Protein AF-A0A853I9A4-F1 (afdb_monomer_lite)

pLDDT: mean 84.34, std 14.33, range [32.22, 95.44]

Organism: NCBI:txid2994442

Radius of gyration: 13.0 Å; chains: 1; bounding box: 40×22×28 Å

Sequence (74 aa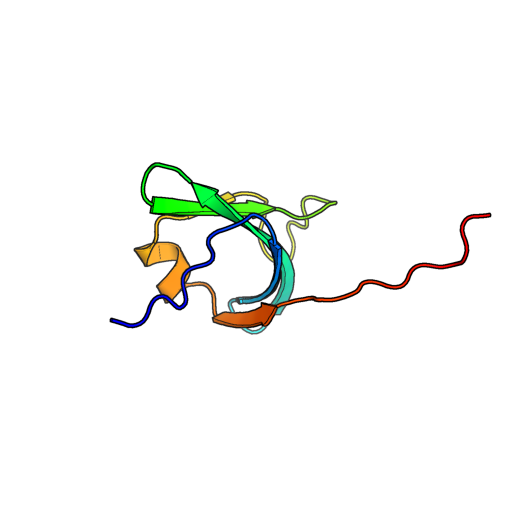):
ANQQGILDRELYLLKMHGKYGVRWVEATGDGSYQIEGETNNLLFLPNCVLTREEFVVAIEVVGQVELVFGPPAG

Foldseek 3Di:
DDPPDQAAFFWFWKDFPNDTDIWTWHQDPVRWIFTGDPDQPPVGHGGDIGHPVRCVVGIDGPGTDPDDDDDPDD

Secondary structure (DSSP, 8-state):
-------S-EEEEEEETTEEEEEEEEE-TTS-EEEE-SS--TTT--SEEE-HHHHHHH-EEEEE------S---

Structure (mmCIF, N/CA/C/O backbone):
data_AF-A0A853I9A4-F1
#
_entry.id   AF-A0A853I9A4-F1
#
loop_
_atom_site.group_PDB
_atom_site.id
_atom_site.type_symbol
_atom_site.label_atom_id
_atom_site.label_alt_id
_atom_site.label_comp_id
_atom_site.label_asym_id
_atom_site.label_entity_id
_atom_site.label_seq_id
_atom_site.pdbx_PDB_ins_code
_atom_site.Cartn_x
_atom_site.Cartn_y
_atom_site.Cartn_z
_atom_site.occupancy
_atom_site.B_iso_or_equiv
_atom_site.auth_seq_id
_atom_site.auth_comp_id
_atom_site.auth_asym_id
_atom_site.auth_atom_id
_atom_site.pdbx_PDB_model_num
ATOM 1 N N . ALA A 1 1 ? -14.670 -12.625 14.370 1.00 39.06 1 ALA A N 1
ATOM 2 C CA . ALA A 1 1 ? -13.234 -12.315 14.460 1.00 39.06 1 ALA A CA 1
ATOM 3 C C . ALA A 1 1 ? -12.588 -12.729 13.145 1.00 39.06 1 ALA A C 1
ATOM 5 O O . ALA A 1 1 ? -12.409 -13.914 12.934 1.00 39.06 1 ALA A O 1
ATOM 6 N N . ASN A 1 2 ? -12.344 -11.777 12.243 1.00 32.22 2 ASN A N 1
ATOM 7 C CA . ASN A 1 2 ? -11.540 -11.978 11.035 1.00 32.22 2 ASN A CA 1
ATOM 8 C C . ASN A 1 2 ? -10.451 -10.908 11.079 1.00 32.22 2 ASN A C 1
ATOM 10 O O . ASN A 1 2 ? -10.664 -9.774 10.662 1.00 32.22 2 ASN A O 1
ATOM 14 N N . GLN A 1 3 ? -9.320 -11.249 11.691 1.00 40.59 3 GLN A N 1
ATOM 15 C CA . GLN A 1 3 ? -8.102 -10.446 11.649 1.00 40.59 3 GLN A CA 1
ATOM 16 C C . GLN A 1 3 ? -7.325 -10.787 10.368 1.00 40.59 3 GLN A C 1
ATOM 18 O O . GLN A 1 3 ? -6.188 -11.227 10.425 1.00 40.59 3 GLN A O 1
ATOM 23 N N . GLN A 1 4 ? -7.938 -10.589 9.198 1.00 53.66 4 GLN A N 1
ATOM 24 C CA . GLN A 1 4 ? -7.163 -10.346 7.975 1.00 53.66 4 GLN A CA 1
ATOM 25 C C . GLN A 1 4 ? -6.761 -8.870 8.003 1.00 53.66 4 GLN A C 1
ATOM 27 O O . GLN A 1 4 ? -7.286 -8.047 7.262 1.00 53.66 4 GLN A O 1
ATOM 32 N N . GLY A 1 5 ? -5.961 -8.504 9.001 1.00 65.94 5 GLY A N 1
ATOM 33 C CA . GLY A 1 5 ? -5.400 -7.171 9.134 1.00 65.94 5 GLY A CA 1
ATOM 34 C C . GLY A 1 5 ? -3.934 -7.269 8.778 1.00 65.94 5 GLY A C 1
ATOM 35 O O . GLY A 1 5 ? -3.259 -8.158 9.277 1.00 65.94 5 GLY A O 1
ATOM 36 N N . ILE A 1 6 ? -3.459 -6.384 7.915 1.00 74.94 6 ILE A N 1
ATOM 37 C CA . ILE A 1 6 ? -2.028 -6.141 7.746 1.00 74.94 6 ILE A CA 1
ATOM 38 C C . ILE A 1 6 ? -1.527 -5.683 9.122 1.00 74.94 6 ILE A C 1
ATOM 40 O O . ILE A 1 6 ? -2.025 -4.679 9.632 1.00 74.94 6 ILE A O 1
ATOM 44 N N . LEU A 1 7 ? -0.677 -6.483 9.769 1.00 71.25 7 LEU A N 1
ATOM 45 C CA . LEU A 1 7 ? -0.185 -6.223 11.132 1.00 71.25 7 LEU A CA 1
ATOM 46 C C . LEU A 1 7 ? 1.211 -5.607 11.118 1.00 71.25 7 LEU A C 1
ATOM 48 O O . LEU A 1 7 ? 1.498 -4.735 11.932 1.00 71.25 7 LEU A O 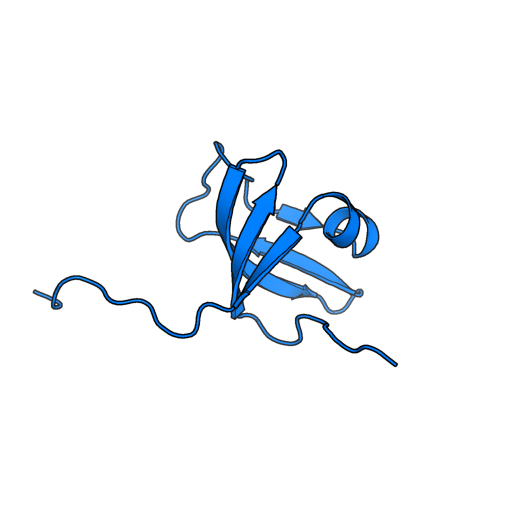1
ATOM 52 N N . ASP A 1 8 ? 2.032 -6.040 10.166 1.00 82.81 8 ASP A N 1
ATOM 53 C CA . ASP A 1 8 ? 3.412 -5.614 9.990 1.00 82.81 8 ASP A CA 1
ATOM 54 C C . ASP A 1 8 ? 3.592 -4.949 8.620 1.00 82.81 8 ASP A C 1
ATOM 56 O O . ASP A 1 8 ? 2.759 -5.094 7.719 1.00 82.81 8 ASP A O 1
ATOM 60 N N . ARG A 1 9 ? 4.690 -4.202 8.457 1.00 93.00 9 ARG A N 1
ATOM 61 C CA . ARG A 1 9 ? 5.057 -3.604 7.170 1.00 93.00 9 ARG A CA 1
ATOM 62 C C . ARG A 1 9 ? 5.476 -4.694 6.188 1.00 93.00 9 ARG A C 1
ATOM 64 O O . ARG A 1 9 ? 6.608 -5.174 6.227 1.00 93.00 9 ARG A O 1
ATOM 71 N N . GLU A 1 10 ? 4.594 -5.017 5.256 1.00 94.25 10 GLU A N 1
ATOM 72 C CA . GLU A 1 10 ? 4.808 -6.076 4.270 1.00 94.25 10 GLU A CA 1
ATOM 73 C C . GLU A 1 10 ? 4.523 -5.588 2.850 1.00 94.25 10 GLU A C 1
ATOM 75 O O . GLU A 1 10 ? 3.955 -4.516 2.624 1.00 94.25 10 GLU A O 1
ATOM 80 N N . LEU A 1 11 ? 4.969 -6.369 1.869 1.00 93.50 11 LEU A N 1
ATOM 81 C CA . LEU A 1 11 ? 4.809 -6.060 0.457 1.00 93.50 11 LEU A CA 1
ATOM 82 C C . LEU A 1 11 ? 3.569 -6.779 -0.085 1.00 93.50 11 LEU A C 1
ATOM 84 O O . LEU A 1 11 ? 3.435 -7.991 0.056 1.00 93.50 11 LEU A O 1
ATOM 88 N N . TYR A 1 12 ? 2.677 -6.042 -0.742 1.00 93.75 12 TYR A N 1
ATOM 89 C CA . TYR A 1 12 ? 1.417 -6.567 -1.270 1.00 93.75 12 TYR A CA 1
ATOM 90 C C . TYR A 1 12 ? 1.234 -6.228 -2.744 1.00 93.75 12 TYR A C 1
ATOM 92 O O . TYR A 1 12 ? 1.621 -5.153 -3.209 1.00 93.75 12 TYR A O 1
ATOM 100 N N . LEU A 1 13 ? 0.572 -7.128 -3.473 1.00 93.00 13 LEU A N 1
ATOM 101 C CA . LEU A 1 13 ? -0.045 -6.817 -4.755 1.00 93.00 13 LEU A CA 1
ATOM 102 C C . LEU A 1 13 ? -1.430 -6.223 -4.496 1.00 93.00 13 LEU A C 1
ATOM 104 O O . LEU A 1 13 ? -2.334 -6.901 -4.006 1.00 93.00 13 LEU A O 1
ATOM 108 N N . LEU A 1 14 ? -1.594 -4.954 -4.848 1.00 93.62 14 LEU A N 1
ATOM 109 C CA . LEU A 1 14 ? -2.829 -4.202 -4.675 1.00 93.62 14 LEU A CA 1
ATOM 110 C C . LEU A 1 14 ? -3.493 -3.951 -6.022 1.00 93.62 14 LEU A C 1
ATOM 112 O O . LEU A 1 14 ? -2.818 -3.771 -7.041 1.00 93.62 14 LEU A O 1
ATOM 116 N N . LYS A 1 15 ? -4.819 -3.862 -6.012 1.00 93.25 15 LYS A N 1
ATOM 117 C CA . LYS A 1 15 ? -5.622 -3.451 -7.159 1.00 93.25 15 LYS A CA 1
ATOM 118 C C . LYS A 1 15 ? -6.517 -2.274 -6.785 1.00 93.25 15 LYS A C 1
ATOM 120 O O . LYS A 1 15 ? -7.200 -2.297 -5.769 1.00 93.25 15 LYS A O 1
ATOM 125 N N . MET A 1 16 ? -6.515 -1.250 -7.635 1.00 90.56 16 MET A N 1
ATOM 126 C CA . MET A 1 16 ? -7.313 -0.032 -7.478 1.00 90.56 16 MET A CA 1
ATOM 127 C C . MET A 1 16 ? -7.757 0.462 -8.855 1.00 90.56 16 MET A C 1
ATOM 129 O O . MET A 1 16 ? -6.937 0.594 -9.765 1.00 90.56 16 MET A O 1
ATOM 133 N N . HIS A 1 17 ? -9.057 0.717 -9.029 1.00 89.62 17 HIS A N 1
ATOM 134 C CA . HIS A 1 17 ? -9.647 1.180 -10.297 1.00 89.62 17 HIS A CA 1
ATOM 135 C C . HIS A 1 17 ? -9.199 0.365 -11.532 1.00 89.62 17 HIS A C 1
ATOM 137 O O . HIS A 1 17 ? -8.898 0.915 -12.590 1.00 89.62 17 HIS A O 1
ATOM 143 N N . GLY A 1 18 ? -9.101 -0.962 -11.385 1.00 89.31 18 GLY A N 1
ATOM 144 C CA . GLY A 1 18 ? -8.686 -1.876 -12.458 1.00 89.31 18 GLY A CA 1
ATOM 145 C C . GLY A 1 18 ? -7.186 -1.877 -12.781 1.00 89.31 18 GLY A C 1
ATOM 146 O O . GLY A 1 18 ? -6.758 -2.635 -13.648 1.00 89.31 18 GLY A O 1
ATOM 147 N N . LYS A 1 19 ? -6.381 -1.071 -12.085 1.00 89.56 19 LYS A N 1
ATOM 148 C CA . LYS A 1 19 ? -4.918 -1.084 -12.170 1.00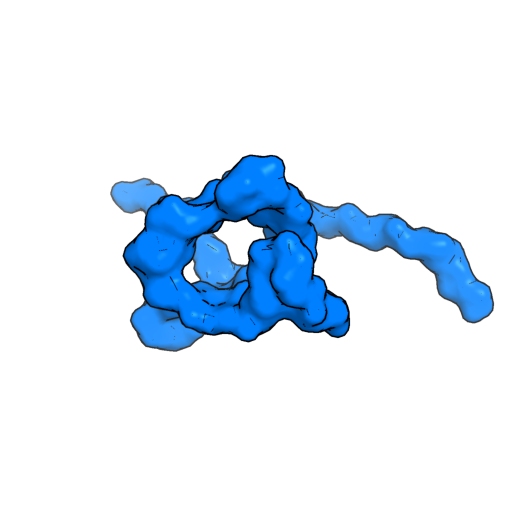 89.56 19 LYS A CA 1
ATOM 149 C C . LYS A 1 19 ? -4.332 -1.914 -11.035 1.00 89.56 19 LYS A C 1
ATOM 151 O O . LYS A 1 19 ? -4.941 -2.008 -9.973 1.00 89.56 19 LYS A O 1
ATOM 156 N N . TYR A 1 20 ? -3.140 -2.458 -11.255 1.00 91.19 20 TYR A N 1
ATOM 157 C CA . TYR A 1 20 ? -2.400 -3.251 -10.276 1.00 91.19 20 TYR A CA 1
ATOM 158 C C . TYR A 1 20 ? -1.092 -2.552 -9.909 1.00 91.19 20 TYR A C 1
ATOM 160 O O . TYR A 1 20 ? -0.461 -1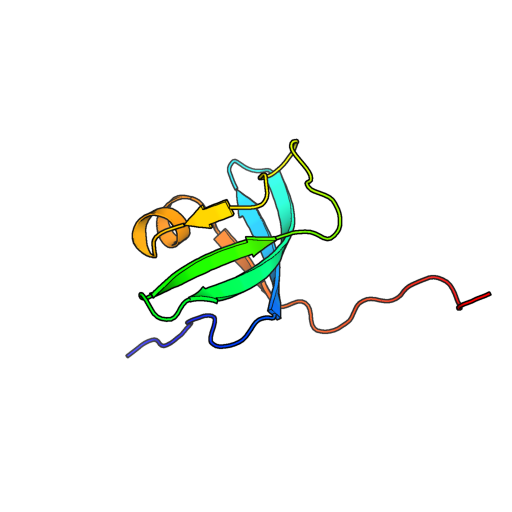.932 -10.768 1.00 91.19 20 TYR A O 1
ATOM 168 N N . GLY A 1 21 ? -0.674 -2.673 -8.654 1.00 89.81 21 GLY A N 1
ATOM 169 C CA . GLY A 1 21 ? 0.591 -2.130 -8.174 1.00 89.81 21 GLY A CA 1
ATOM 170 C C . GLY A 1 21 ? 1.114 -2.901 -6.972 1.00 89.81 21 GLY A C 1
ATOM 171 O O . GLY A 1 21 ? 0.346 -3.280 -6.092 1.00 89.81 21 GLY A O 1
ATOM 172 N N . VAL A 1 22 ? 2.427 -3.123 -6.937 1.00 91.69 22 VAL A N 1
ATOM 173 C CA . VAL A 1 22 ? 3.109 -3.710 -5.780 1.00 91.69 22 VAL A CA 1
ATOM 174 C C . VAL A 1 22 ? 3.508 -2.584 -4.827 1.00 91.69 22 VAL A C 1
ATOM 176 O O . VAL A 1 22 ? 4.146 -1.617 -5.256 1.00 91.69 22 VAL A O 1
ATOM 179 N N . ARG A 1 23 ? 3.087 -2.668 -3.561 1.00 93.44 23 ARG A N 1
ATOM 180 C CA . ARG A 1 23 ? 3.254 -1.611 -2.551 1.00 93.44 23 ARG A CA 1
ATOM 181 C C . ARG A 1 23 ? 3.593 -2.182 -1.183 1.00 93.44 23 ARG A C 1
ATOM 183 O O . ARG A 1 23 ? 3.054 -3.215 -0.800 1.00 93.44 23 ARG A O 1
ATOM 190 N N . TRP A 1 24 ? 4.448 -1.477 -0.454 1.00 93.88 24 TRP A N 1
ATOM 191 C CA . TRP A 1 24 ? 4.586 -1.658 0.983 1.00 93.88 24 TRP A CA 1
ATOM 192 C C . TRP A 1 24 ? 3.330 -1.128 1.660 1.00 93.88 24 TRP A C 1
ATOM 194 O O . TRP A 1 24 ? 2.871 -0.034 1.320 1.00 93.88 24 TRP A O 1
ATOM 204 N N . VAL A 1 25 ? 2.778 -1.898 2.589 1.00 94.69 25 VAL A N 1
ATOM 205 C CA . VAL A 1 25 ? 1.626 -1.497 3.391 1.00 94.69 25 VAL A CA 1
ATOM 206 C C . VAL A 1 25 ? 1.940 -1.748 4.855 1.00 94.69 25 VAL A C 1
ATOM 208 O O . VAL A 1 25 ? 2.417 -2.822 5.207 1.00 94.69 25 VAL A O 1
ATOM 211 N N . GLU A 1 26 ? 1.671 -0.757 5.693 1.00 94.44 26 GLU A N 1
ATOM 212 C CA . GLU A 1 26 ? 1.910 -0.797 7.133 1.00 94.44 26 GLU A CA 1
ATOM 213 C C . GLU A 1 26 ? 0.685 -0.255 7.869 1.00 94.44 26 GLU A C 1
ATOM 215 O O . GLU A 1 26 ? 0.129 0.772 7.475 1.00 94.44 26 GLU A O 1
ATOM 220 N N . ALA A 1 27 ? 0.250 -0.938 8.929 1.00 92.25 27 ALA A N 1
ATOM 221 C CA . ALA A 1 27 ? -0.774 -0.406 9.819 1.00 92.25 27 ALA A CA 1
ATOM 222 C C . ALA A 1 27 ? -0.153 0.607 10.786 1.00 92.25 27 ALA A C 1
ATOM 224 O O . ALA A 1 27 ? 0.833 0.323 11.463 1.00 92.25 27 ALA A O 1
ATOM 225 N N . THR A 1 28 ? -0.750 1.787 10.880 1.00 90.12 28 THR A N 1
ATOM 226 C CA . THR A 1 28 ? -0.312 2.834 11.805 1.00 90.12 28 THR A CA 1
ATOM 227 C C . THR A 1 28 ? -0.980 2.662 13.172 1.00 90.12 28 THR A C 1
ATOM 229 O O . THR A 1 28 ? -2.013 2.005 13.315 1.00 90.12 28 THR A O 1
ATOM 232 N N . GLY A 1 29 ? -0.405 3.270 14.216 1.00 87.31 29 GLY A N 1
ATOM 233 C CA . GLY A 1 29 ? -0.898 3.125 15.597 1.00 87.31 29 GLY A CA 1
ATOM 234 C C . GLY A 1 29 ? -2.319 3.655 15.843 1.00 87.31 29 GLY A C 1
ATOM 235 O O . GLY A 1 29 ? -2.939 3.303 16.844 1.00 87.31 29 GLY A O 1
ATOM 236 N N . ASP A 1 30 ? -2.845 4.479 14.937 1.00 89.56 30 ASP A N 1
ATOM 237 C CA . ASP A 1 30 ? -4.219 4.992 14.938 1.00 89.56 30 ASP A CA 1
ATOM 238 C C . ASP A 1 30 ? -5.206 4.112 14.140 1.00 89.56 30 ASP A C 1
ATOM 240 O O . ASP A 1 30 ? -6.393 4.425 14.071 1.00 89.56 30 ASP A O 1
ATOM 244 N N . GLY A 1 31 ? -4.744 2.997 13.562 1.00 87.94 31 GLY A N 1
ATOM 245 C CA . GLY A 1 31 ? -5.564 2.063 12.785 1.00 87.94 31 GLY A CA 1
ATOM 246 C C . GLY A 1 31 ? -5.747 2.433 11.309 1.00 87.94 31 GLY A C 1
ATOM 247 O O . GLY A 1 31 ? -6.556 1.793 10.631 1.00 87.94 31 GLY A O 1
ATOM 248 N N . SER A 1 32 ? -5.022 3.440 10.818 1.00 93.06 32 SER A N 1
ATOM 249 C CA . SER A 1 32 ? -4.890 3.748 9.389 1.00 93.06 32 SER A CA 1
ATOM 250 C C . SER A 1 32 ? -3.863 2.817 8.713 1.00 93.06 32 SER A C 1
ATOM 252 O O . SER A 1 32 ? -3.235 1.973 9.357 1.00 93.06 32 SER A O 1
ATOM 254 N N . TYR A 1 33 ? -3.709 2.948 7.395 1.00 94.25 33 TYR A N 1
ATOM 255 C CA . TYR A 1 33 ? -2.732 2.218 6.590 1.00 94.25 33 TYR A CA 1
ATOM 256 C C . TYR A 1 33 ? -1.843 3.188 5.815 1.00 94.25 33 TYR A C 1
ATOM 258 O O . TYR A 1 33 ? -2.332 3.979 5.006 1.00 94.25 33 TYR A O 1
ATOM 266 N N . GLN A 1 34 ? -0.534 3.101 6.023 1.00 94.88 34 GLN A N 1
ATOM 267 C CA . GLN A 1 34 ? 0.473 3.772 5.208 1.00 94.88 34 GLN A CA 1
ATOM 268 C C . GLN A 1 34 ? 0.802 2.895 3.996 1.00 94.88 34 GLN A C 1
ATOM 270 O O . GLN A 1 34 ? 1.112 1.715 4.148 1.00 94.88 34 GLN A O 1
ATOM 275 N N . ILE A 1 35 ? 0.717 3.463 2.790 1.00 93.81 35 ILE A N 1
ATOM 276 C CA . ILE A 1 35 ? 0.972 2.771 1.521 1.00 93.81 35 ILE A CA 1
ATOM 277 C C . ILE A 1 35 ? 2.114 3.466 0.783 1.00 93.81 35 ILE A C 1
ATOM 279 O O . ILE A 1 35 ? 2.037 4.657 0.476 1.00 93.81 35 ILE A O 1
ATOM 283 N N . GLU A 1 36 ? 3.152 2.708 0.430 1.00 93.00 36 GLU A N 1
ATOM 284 C CA . GLU A 1 36 ? 4.364 3.237 -0.201 1.00 93.00 36 GLU A CA 1
ATOM 285 C C . GLU A 1 36 ? 4.857 2.365 -1.361 1.00 93.00 36 GLU A C 1
ATOM 287 O O . GLU A 1 36 ? 4.661 1.152 -1.398 1.00 93.00 36 GLU A O 1
ATOM 292 N N . GLY A 1 37 ? 5.553 2.959 -2.329 1.00 86.06 37 GLY A N 1
ATOM 293 C CA . GLY A 1 37 ? 6.455 2.222 -3.221 1.00 86.06 37 GLY A CA 1
ATOM 294 C C . GLY A 1 37 ? 7.860 2.807 -3.228 1.00 86.06 37 GLY A C 1
ATOM 295 O O . GLY A 1 37 ? 8.049 3.954 -2.831 1.00 86.06 37 GLY A O 1
ATOM 296 N N . GLU A 1 38 ? 8.825 2.031 -3.732 1.00 72.19 38 GLU A N 1
ATOM 297 C CA . GLU A 1 38 ? 10.235 2.451 -3.854 1.00 72.19 38 GLU A CA 1
ATOM 298 C C . GLU A 1 38 ? 10.392 3.733 -4.676 1.00 72.19 38 GLU A C 1
ATOM 300 O O . GLU A 1 38 ? 11.147 4.633 -4.324 1.00 72.19 38 GLU A O 1
ATOM 305 N N . THR A 1 39 ? 9.611 3.846 -5.748 1.00 70.62 39 THR A N 1
ATOM 306 C CA . THR A 1 39 ? 9.378 5.108 -6.448 1.00 70.62 39 THR A CA 1
ATOM 307 C C . THR A 1 39 ? 7.936 5.533 -6.234 1.00 70.62 39 THR A C 1
ATOM 309 O O . THR A 1 39 ? 7.022 4.703 -6.353 1.00 70.62 39 THR A O 1
ATOM 312 N N . ASN A 1 40 ? 7.727 6.827 -5.973 1.00 65.56 40 ASN A N 1
ATOM 313 C CA . ASN A 1 40 ? 6.403 7.435 -5.880 1.00 65.56 40 ASN A CA 1
ATOM 314 C C . ASN A 1 40 ? 5.705 7.352 -7.250 1.00 65.56 40 ASN A C 1
ATOM 316 O O . ASN A 1 40 ? 5.776 8.257 -8.078 1.00 65.56 40 ASN A O 1
ATOM 320 N N . ASN A 1 41 ? 5.113 6.194 -7.534 1.00 65.69 41 ASN A N 1
ATOM 321 C CA . ASN A 1 41 ? 4.500 5.897 -8.817 1.00 65.69 41 ASN A CA 1
ATOM 322 C C . ASN A 1 41 ? 3.119 6.560 -8.870 1.00 65.69 41 ASN A C 1
ATOM 324 O O . ASN A 1 41 ? 2.113 5.982 -8.450 1.00 65.69 41 ASN A O 1
ATOM 328 N N . LEU A 1 42 ? 3.118 7.780 -9.409 1.00 64.94 42 LEU A N 1
ATOM 329 C CA . LEU A 1 42 ? 1.953 8.650 -9.569 1.00 64.94 42 LEU A CA 1
ATOM 330 C C . LEU A 1 42 ? 0.884 8.087 -10.527 1.00 64.94 42 LEU A C 1
ATOM 332 O O . LEU A 1 42 ? -0.238 8.581 -10.535 1.00 64.94 42 LEU A O 1
ATOM 336 N N . LEU A 1 43 ? 1.197 7.067 -11.341 1.00 69.62 43 LEU A N 1
ATOM 337 C CA . LEU A 1 43 ? 0.263 6.494 -12.326 1.00 69.62 43 LEU A CA 1
ATOM 338 C C . LEU A 1 43 ? -0.686 5.442 -11.732 1.00 69.62 43 LEU A C 1
ATOM 340 O O . LEU A 1 43 ? -1.720 5.132 -12.344 1.00 69.62 43 LEU A O 1
ATOM 344 N N . PHE A 1 44 ? -0.329 4.895 -10.567 1.00 80.38 44 PHE A N 1
ATOM 345 C CA . PHE A 1 44 ? -1.148 3.955 -9.806 1.00 80.38 44 PHE A CA 1
ATOM 346 C C . PHE A 1 44 ? -1.741 4.626 -8.567 1.00 80.38 44 PHE A C 1
ATOM 348 O O . PHE A 1 44 ? -2.942 4.863 -8.530 1.00 80.38 44 PHE A O 1
ATOM 355 N N . LEU A 1 45 ? -0.900 4.955 -7.586 1.00 83.50 45 LEU A N 1
ATOM 356 C CA . LEU A 1 45 ? -1.297 5.550 -6.309 1.00 83.50 45 LEU A CA 1
ATOM 357 C C . LEU A 1 45 ? -0.064 6.242 -5.712 1.00 83.50 45 LEU A C 1
ATOM 359 O O . LEU A 1 45 ? 0.918 5.537 -5.479 1.00 83.50 45 LEU A O 1
ATOM 363 N N . PRO A 1 46 ? -0.047 7.565 -5.494 1.00 87.50 46 PRO A N 1
ATOM 364 C CA . PRO A 1 46 ? 1.065 8.191 -4.787 1.00 87.50 46 PRO A CA 1
ATOM 365 C C . PRO A 1 46 ? 1.206 7.609 -3.376 1.00 87.50 46 PRO A C 1
ATOM 367 O O . PRO A 1 46 ? 0.225 7.118 -2.824 1.00 87.50 46 PRO A O 1
ATOM 370 N N . ASN A 1 47 ? 2.399 7.686 -2.784 1.00 92.00 47 ASN A N 1
ATOM 371 C CA . ASN A 1 47 ? 2.563 7.304 -1.379 1.00 92.00 47 ASN A CA 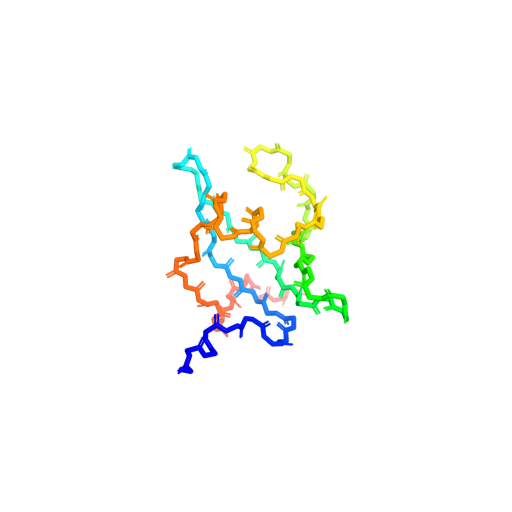1
ATOM 372 C C . ASN A 1 47 ? 1.564 8.100 -0.523 1.00 92.00 47 ASN A C 1
ATOM 374 O O . ASN A 1 47 ? 1.466 9.324 -0.661 1.00 92.00 47 ASN A O 1
ATOM 378 N N . CYS A 1 48 ? 0.795 7.410 0.311 1.00 92.81 48 CYS A N 1
ATOM 379 C CA . CYS A 1 48 ? -0.315 8.005 1.045 1.00 92.81 48 CYS A CA 1
ATOM 380 C C . CYS A 1 48 ? -0.579 7.280 2.365 1.00 92.81 48 CYS A C 1
ATOM 382 O O . CYS A 1 48 ? -0.062 6.192 2.616 1.00 92.81 48 CYS A O 1
ATOM 384 N N . VAL A 1 49 ? -1.409 7.902 3.199 1.00 94.88 49 VAL A N 1
ATOM 385 C CA . VAL A 1 49 ? -2.016 7.275 4.373 1.00 94.88 49 VAL A CA 1
ATOM 386 C C . VAL A 1 49 ? -3.519 7.263 4.138 1.00 94.88 49 VAL A C 1
ATOM 388 O O . VAL A 1 49 ? -4.086 8.295 3.779 1.00 94.88 49 VAL A O 1
ATOM 391 N N . LEU A 1 50 ? -4.139 6.099 4.300 1.00 94.00 50 LEU A N 1
ATOM 392 C CA . LEU A 1 50 ? -5.579 5.905 4.180 1.00 94.00 50 LEU A CA 1
ATOM 393 C C . LEU A 1 50 ? -6.140 5.475 5.526 1.00 94.00 50 LEU A C 1
ATOM 395 O O . LEU A 1 50 ? -5.586 4.591 6.177 1.00 94.00 50 LEU A O 1
ATOM 399 N N . THR A 1 51 ? -7.280 6.029 5.912 1.00 95.44 51 THR A N 1
ATOM 400 C CA . THR A 1 51 ? -8.077 5.442 6.989 1.00 95.44 51 THR A CA 1
ATOM 401 C C . THR A 1 51 ? -8.464 4.007 6.628 1.00 95.44 51 THR A C 1
ATOM 403 O O . THR A 1 51 ? -8.491 3.609 5.459 1.00 95.44 51 THR A O 1
ATOM 406 N N . ARG A 1 52 ? -8.827 3.208 7.634 1.00 91.75 52 ARG A N 1
ATOM 407 C CA . ARG A 1 52 ? -9.318 1.843 7.404 1.00 91.75 52 ARG A CA 1
ATOM 408 C C . ARG A 1 52 ? -10.485 1.787 6.413 1.00 91.75 52 ARG A C 1
ATOM 410 O O . ARG A 1 52 ? -10.557 0.865 5.606 1.00 91.75 52 ARG A O 1
ATOM 417 N N . GLU A 1 53 ? -11.398 2.747 6.490 1.00 93.62 53 GLU A N 1
ATOM 418 C CA . GLU A 1 53 ? -12.582 2.817 5.630 1.00 93.62 53 GLU A CA 1
ATOM 419 C C . GLU A 1 53 ? -12.195 3.114 4.180 1.00 93.62 53 GLU A C 1
ATOM 421 O O . GLU A 1 53 ? -12.611 2.391 3.276 1.00 93.62 53 GLU A O 1
ATOM 426 N N . GLU A 1 54 ? -11.330 4.106 3.958 1.00 94.06 54 GLU A N 1
ATOM 427 C CA . GLU A 1 54 ? -10.800 4.423 2.628 1.00 94.06 54 GLU A CA 1
ATOM 428 C C . GLU A 1 54 ? -10.029 3.245 2.031 1.00 94.06 54 GLU A C 1
ATOM 430 O O . GLU A 1 54 ? -10.208 2.930 0.855 1.00 94.06 54 GLU A O 1
ATOM 435 N N . PHE A 1 55 ? -9.216 2.561 2.841 1.00 92.44 55 PHE A N 1
ATOM 436 C CA . PHE A 1 55 ? -8.458 1.394 2.405 1.00 92.44 55 PHE A CA 1
ATOM 437 C C . PHE A 1 55 ? -9.384 0.277 1.914 1.00 92.44 55 PHE A C 1
ATOM 439 O O . PHE A 1 55 ? -9.240 -0.184 0.787 1.00 92.44 55 PHE A O 1
ATOM 446 N N . VAL A 1 56 ? -10.371 -0.125 2.720 1.00 90.75 56 VAL A N 1
ATOM 447 C CA . VAL A 1 56 ? -11.284 -1.233 2.382 1.00 90.75 56 VAL A CA 1
ATOM 448 C C . VAL A 1 56 ? -12.177 -0.903 1.180 1.00 90.75 56 VAL A C 1
ATOM 450 O O . VAL A 1 56 ? -12.562 -1.806 0.439 1.00 90.75 56 VAL A O 1
ATOM 453 N N . VAL A 1 57 ? -12.513 0.373 0.971 1.00 92.25 57 VAL A N 1
ATOM 454 C CA . VAL A 1 57 ? -13.344 0.808 -0.163 1.00 92.25 57 VAL A CA 1
ATOM 455 C C . VAL A 1 57 ? -12.536 0.927 -1.456 1.00 92.25 57 VAL A C 1
ATOM 457 O O . VAL A 1 57 ? -13.019 0.527 -2.515 1.00 92.25 57 VAL A O 1
ATOM 460 N N . ALA A 1 58 ? -11.334 1.503 -1.397 1.00 90.75 58 ALA A N 1
ATOM 461 C CA . ALA A 1 58 ? -10.555 1.830 -2.590 1.00 90.75 58 ALA A CA 1
ATOM 462 C C . ALA A 1 58 ? -9.607 0.707 -3.033 1.00 90.75 58 ALA A C 1
ATOM 464 O O . ALA A 1 58 ? -9.301 0.606 -4.225 1.00 90.75 58 ALA A O 1
ATOM 465 N N . ILE A 1 59 ? -9.123 -0.114 -2.097 1.00 92.56 59 ILE A N 1
ATOM 466 C CA . ILE A 1 59 ? -8.034 -1.063 -2.327 1.00 92.56 59 ILE A CA 1
ATOM 467 C C . ILE A 1 59 ? -8.529 -2.503 -2.205 1.00 92.56 59 ILE A C 1
ATOM 469 O O . ILE A 1 59 ? -9.018 -2.944 -1.169 1.00 92.56 59 ILE A O 1
ATOM 473 N N . GLU A 1 60 ? -8.310 -3.275 -3.264 1.00 93.88 60 GLU A N 1
ATOM 474 C CA . GLU A 1 60 ? -8.408 -4.729 -3.238 1.00 93.88 60 GLU A CA 1
ATOM 475 C C . GLU A 1 60 ? -7.005 -5.309 -2.998 1.00 93.88 60 G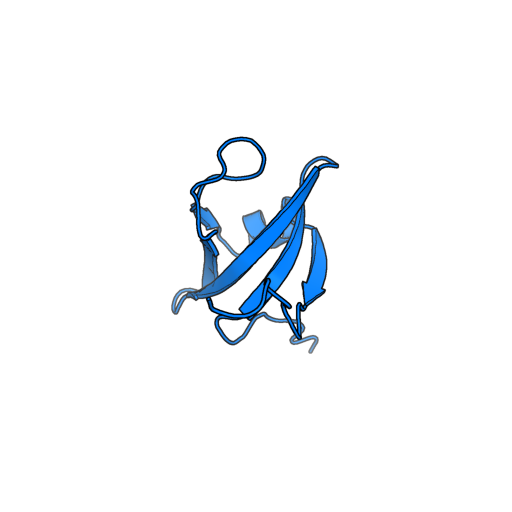LU A C 1
ATOM 477 O O . GLU A 1 60 ? -6.093 -5.111 -3.809 1.00 93.88 60 GLU A O 1
ATOM 482 N N . VAL A 1 61 ? -6.815 -6.021 -1.882 1.00 93.19 61 VAL A N 1
ATOM 483 C CA . VAL A 1 61 ? -5.581 -6.777 -1.618 1.00 93.19 61 VAL A CA 1
ATOM 484 C C . VAL A 1 61 ? -5.656 -8.085 -2.398 1.00 93.19 61 VAL A C 1
ATOM 486 O O . VAL A 1 61 ? -6.434 -8.973 -2.059 1.00 93.19 61 VAL A O 1
ATOM 489 N N . VAL A 1 62 ? -4.853 -8.196 -3.455 1.00 94.69 62 VAL A N 1
ATOM 490 C CA . VAL A 1 62 ? -4.832 -9.382 -4.324 1.00 94.69 62 VAL A CA 1
ATOM 491 C C . VAL A 1 62 ? -4.027 -10.507 -3.675 1.00 94.69 62 VAL A C 1
ATOM 493 O O . VAL A 1 62 ? -4.397 -11.674 -3.777 1.00 94.69 62 VAL A O 1
ATOM 496 N N . GLY A 1 63 ? -2.929 -10.162 -2.998 1.00 93.44 63 GLY A N 1
ATOM 497 C CA . GLY A 1 63 ? -2.097 -11.117 -2.272 1.00 93.44 63 GLY A CA 1
ATOM 498 C C . GLY A 1 63 ? -0.849 -10.483 -1.664 1.00 93.44 63 GLY A C 1
ATOM 499 O O . GLY A 1 63 ? -0.457 -9.374 -2.032 1.00 93.44 63 GLY A O 1
ATOM 500 N N . GLN A 1 64 ? -0.232 -11.207 -0.734 1.00 94.06 64 GLN A N 1
ATOM 501 C CA . GLN A 1 64 ? 1.051 -10.865 -0.125 1.00 94.06 64 GLN A CA 1
ATOM 502 C C . GLN A 1 64 ? 2.209 -11.334 -1.015 1.00 94.06 64 GLN A C 1
ATOM 504 O O . GLN A 1 64 ? 2.131 -12.380 -1.664 1.00 94.06 64 GLN A O 1
ATOM 509 N N . VAL A 1 65 ? 3.276 -10.542 -1.075 1.00 92.38 65 VAL A N 1
ATOM 510 C CA . VAL A 1 65 ? 4.500 -10.862 -1.810 1.00 92.38 65 VAL A CA 1
ATOM 511 C C . VAL A 1 65 ? 5.511 -11.472 -0.845 1.00 92.38 65 VAL A C 1
ATOM 513 O O . VAL A 1 65 ? 6.061 -10.779 0.003 1.00 92.38 65 VAL A O 1
ATOM 516 N N . GLU A 1 66 ? 5.791 -12.760 -1.024 1.00 91.69 66 GLU A N 1
ATOM 517 C CA . GLU A 1 66 ? 6.743 -13.511 -0.190 1.00 91.69 66 GLU A CA 1
ATOM 518 C C . GLU A 1 66 ? 8.203 -13.341 -0.633 1.00 91.69 66 GLU A C 1
ATOM 520 O O . GLU A 1 66 ? 9.129 -13.457 0.166 1.00 91.69 66 GLU A O 1
ATOM 525 N N . LEU A 1 67 ? 8.435 -13.119 -1.931 1.00 89.75 67 LEU A N 1
ATOM 526 C CA . LEU A 1 67 ? 9.778 -13.148 -2.501 1.00 89.75 67 LEU A CA 1
ATOM 527 C C . LEU A 1 67 ? 9.872 -12.298 -3.767 1.00 89.75 67 LEU A C 1
ATOM 529 O O . LEU A 1 67 ? 9.051 -12.417 -4.677 1.00 89.75 67 LEU A O 1
ATOM 533 N N . VAL A 1 68 ? 10.917 -11.474 -3.838 1.00 85.00 68 VAL A N 1
ATOM 534 C CA . VAL A 1 68 ? 11.282 -10.693 -5.024 1.00 85.00 68 VAL A CA 1
ATOM 535 C C . VAL A 1 68 ? 12.655 -11.158 -5.493 1.00 85.00 68 VAL A C 1
ATOM 537 O O . VAL A 1 68 ? 13.613 -11.153 -4.724 1.00 85.00 68 VAL A O 1
ATOM 540 N N . PHE A 1 69 ? 12.760 -11.552 -6.761 1.00 85.94 69 PHE A N 1
ATOM 541 C CA . PHE A 1 69 ? 14.038 -11.880 -7.387 1.00 85.94 69 PHE A CA 1
ATOM 542 C C . PHE A 1 69 ? 14.502 -10.706 -8.249 1.00 85.94 69 PHE A C 1
ATOM 544 O O . PHE A 1 69 ? 13.752 -10.222 -9.096 1.00 85.94 69 PHE A O 1
ATOM 551 N N . GLY A 1 70 ? 15.739 -10.262 -8.037 1.00 78.06 70 GLY A N 1
ATOM 552 C CA . GLY A 1 70 ? 16.415 -9.271 -8.874 1.00 78.06 70 GLY A CA 1
ATOM 553 C C . GLY A 1 70 ? 17.513 -9.907 -9.731 1.00 78.06 70 GLY A C 1
ATOM 554 O O . GLY A 1 70 ? 17.865 -11.070 -9.508 1.00 78.06 70 GLY A O 1
ATOM 555 N N . PRO A 1 71 ? 18.078 -9.171 -10.707 1.00 75.06 71 PRO A N 1
ATOM 556 C CA . PRO A 1 71 ? 19.309 -9.607 -11.359 1.00 75.06 71 PRO A CA 1
ATOM 557 C C . PRO A 1 71 ? 20.394 -9.865 -10.297 1.00 75.06 71 PRO A C 1
ATOM 559 O O . PRO A 1 71 ? 20.353 -9.234 -9.235 1.00 75.06 71 PRO A O 1
ATOM 562 N N . PRO A 1 72 ? 21.354 -10.780 -10.543 1.00 61.34 72 PRO A N 1
ATOM 563 C CA . PRO A 1 72 ? 22.468 -10.976 -9.623 1.00 61.34 72 PRO A CA 1
ATOM 564 C C . PRO A 1 72 ? 23.114 -9.620 -9.335 1.00 61.34 72 PRO A C 1
ATOM 566 O O . PRO A 1 72 ? 23.333 -8.839 -10.263 1.00 61.34 72 PRO A O 1
ATOM 569 N N . ALA A 1 73 ? 23.361 -9.332 -8.054 1.00 66.81 73 ALA A N 1
ATOM 570 C CA . ALA A 1 73 ? 24.135 -8.162 -7.670 1.00 66.81 73 ALA A CA 1
ATOM 571 C C . ALA A 1 73 ? 25.471 -8.235 -8.423 1.00 66.81 73 ALA A C 1
ATOM 573 O O . ALA A 1 73 ? 26.205 -9.214 -8.268 1.00 66.81 73 ALA A O 1
ATOM 574 N N . GLY A 1 74 ? 25.690 -7.275 -9.324 1.00 53.47 74 GLY A N 1
ATOM 575 C CA . GLY A 1 74 ? 26.941 -7.134 -10.068 1.00 53.47 74 GLY A CA 1
ATOM 576 C C . GLY A 1 74 ? 28.101 -6.770 -9.159 1.00 53.47 74 GLY A C 1
ATOM 577 O O . GLY A 1 74 ? 27.846 -6.161 -8.094 1.00 53.47 74 GLY A O 1
#